Protein AF-A0Q382-F1 (afdb_monomer_lite)

Foldseek 3Di:
DPDLVRVLVVLVVVLVVLVVVLCVVVNPVSVVDPVSVVVSVVSVVVSVCSVVVVD

Sequence (55 aa):
MADRETMILLKEEELKEFLESMKYQYGQNYMDYEEVRGRVEFMENVIKLLKEGKI

Structure (mmCIF, N/CA/C/O backbone):
data_AF-A0Q382-F1
#
_entry.id   AF-A0Q382-F1
#
loop_
_atom_site.group_PDB
_atom_site.id
_atom_site.type_symbol
_atom_site.label_atom_id
_atom_site.label_alt_id
_atom_site.label_comp_id
_atom_site.label_asym_id
_atom_site.label_entity_id
_atom_site.label_seq_id
_atom_site.pdbx_PDB_ins_code
_atom_site.Cartn_x
_atom_site.Cartn_y
_atom_site.Cartn_z
_atom_site.occupancy
_atom_site.B_iso_or_equiv
_atom_site.auth_seq_id
_atom_site.auth_comp_id
_atom_site.auth_asym_id
_atom_site.auth_atom_id
_atom_site.pdbx_PDB_model_num
ATOM 1 N N . MET A 1 1 ? -5.116 -6.623 21.248 1.00 55.62 1 MET A N 1
ATOM 2 C CA . MET A 1 1 ? -5.581 -6.393 19.866 1.00 55.62 1 MET A CA 1
ATOM 3 C C . MET A 1 1 ? -5.257 -4.949 19.552 1.00 55.62 1 MET A C 1
ATOM 5 O O . MET A 1 1 ? -5.570 -4.116 20.393 1.00 55.62 1 MET A O 1
ATOM 9 N N . ALA A 1 2 ? -4.547 -4.666 18.459 1.00 66.06 2 ALA A N 1
ATOM 10 C CA . ALA A 1 2 ? -4.363 -3.279 18.041 1.00 66.06 2 ALA A CA 1
ATOM 11 C C . ALA A 1 2 ? -5.746 -2.674 17.776 1.00 66.06 2 ALA A C 1
ATOM 13 O O . ALA A 1 2 ? -6.627 -3.358 17.250 1.00 66.06 2 ALA A O 1
ATOM 14 N N . ASP A 1 3 ? -5.943 -1.433 18.204 1.00 88.12 3 ASP A N 1
ATOM 15 C CA . ASP A 1 3 ? -7.146 -0.679 17.884 1.00 88.12 3 ASP A CA 1
ATOM 16 C C . ASP A 1 3 ? -7.321 -0.596 16.348 1.00 88.12 3 ASP A C 1
ATOM 18 O O . ASP A 1 3 ? -6.345 -0.606 15.593 1.00 88.12 3 ASP A O 1
ATOM 22 N N . ARG A 1 4 ? -8.569 -0.585 15.864 1.00 88.81 4 ARG A N 1
ATOM 23 C CA . ARG A 1 4 ? -8.860 -0.616 14.421 1.00 88.81 4 ARG A CA 1
ATOM 24 C C . ARG A 1 4 ? -8.300 0.614 13.711 1.00 88.81 4 ARG A C 1
ATOM 26 O O . ARG A 1 4 ? -7.818 0.482 12.589 1.00 88.81 4 ARG A O 1
ATOM 33 N N . GLU A 1 5 ? -8.326 1.772 14.361 1.00 92.88 5 GLU A N 1
ATOM 34 C CA . GLU A 1 5 ? -7.743 3.002 13.827 1.00 92.88 5 GLU A CA 1
ATOM 35 C C . GLU A 1 5 ? -6.224 2.862 13.697 1.00 92.88 5 GLU A C 1
ATOM 37 O O . GLU A 1 5 ? -5.661 3.144 12.641 1.00 92.88 5 GLU A O 1
ATOM 42 N N . THR A 1 6 ? -5.576 2.276 14.708 1.00 94.88 6 THR A N 1
ATOM 43 C CA . THR A 1 6 ? -4.149 1.917 14.646 1.00 94.88 6 THR A CA 1
ATOM 44 C C . THR A 1 6 ? -3.846 0.976 13.475 1.00 94.88 6 THR A C 1
ATOM 46 O O . THR A 1 6 ? -2.867 1.176 12.761 1.00 94.88 6 THR A O 1
ATOM 49 N N . MET A 1 7 ? -4.681 -0.041 13.238 1.00 94.38 7 MET A N 1
ATOM 50 C CA . MET A 1 7 ? -4.484 -0.966 12.114 1.00 94.38 7 MET A CA 1
ATOM 51 C C . MET A 1 7 ? -4.623 -0.276 10.756 1.00 94.38 7 MET A C 1
ATOM 53 O O . MET A 1 7 ? -3.851 -0.574 9.849 1.00 94.38 7 MET A O 1
ATOM 57 N N . ILE A 1 8 ? -5.580 0.644 10.611 1.00 96.50 8 ILE A N 1
ATOM 58 C CA . ILE A 1 8 ? -5.749 1.429 9.383 1.00 96.50 8 ILE A CA 1
ATOM 59 C C . ILE A 1 8 ? -4.496 2.269 9.126 1.00 96.50 8 ILE A C 1
ATOM 61 O O . ILE A 1 8 ? -3.951 2.196 8.028 1.00 96.50 8 ILE A O 1
ATOM 65 N N . LEU A 1 9 ? -4.008 2.989 10.142 1.00 97.12 9 LEU A N 1
ATOM 66 C CA . LEU A 1 9 ? -2.813 3.829 10.029 1.00 97.12 9 LEU A CA 1
ATOM 67 C C . LEU A 1 9 ? -1.578 3.017 9.623 1.00 97.12 9 LEU A C 1
ATOM 69 O O . LEU A 1 9 ? -0.873 3.401 8.695 1.00 97.12 9 LEU A O 1
ATOM 73 N N . LEU A 1 10 ? -1.363 1.858 10.251 1.00 97.19 10 LEU A N 1
ATOM 74 C CA . LEU A 1 10 ? -0.255 0.967 9.895 1.00 97.19 10 LEU A CA 1
ATOM 75 C C . LEU A 1 10 ? -0.361 0.470 8.448 1.00 97.19 10 LEU A C 1
ATOM 77 O O . LEU A 1 10 ? 0.641 0.405 7.745 1.00 97.19 10 LEU A O 1
ATOM 81 N N . LYS A 1 11 ? -1.565 0.133 7.969 1.00 97.56 11 LYS A N 1
ATOM 82 C CA . LYS A 1 11 ? -1.749 -0.310 6.578 1.00 97.56 11 LYS A CA 1
ATOM 83 C C . LYS A 1 11 ? -1.558 0.809 5.560 1.00 97.56 11 LYS A C 1
ATOM 85 O O . LYS A 1 11 ? -1.045 0.547 4.474 1.00 97.56 11 LYS A O 1
ATOM 90 N N . GLU A 1 12 ? -1.938 2.035 5.897 1.00 98.00 12 GLU A N 1
ATOM 91 C CA . GLU A 1 12 ? -1.659 3.207 5.064 1.00 98.00 12 GLU A CA 1
ATOM 92 C C . GLU A 1 12 ? -0.155 3.507 4.994 1.00 98.00 12 GLU A C 1
ATOM 94 O O . GLU A 1 12 ? 0.358 3.804 3.913 1.00 98.00 12 GLU A O 1
ATOM 99 N N . GLU A 1 13 ? 0.562 3.367 6.112 1.00 98.25 13 GLU A N 1
ATOM 100 C CA . GLU A 1 13 ? 2.022 3.492 6.161 1.00 98.25 13 GLU A CA 1
ATOM 101 C C . GLU A 1 13 ? 2.708 2.405 5.323 1.00 98.25 13 GLU A C 1
ATOM 103 O O . GLU A 1 13 ? 3.506 2.732 4.445 1.00 98.25 13 GLU A O 1
ATOM 108 N N . GLU A 1 14 ? 2.313 1.136 5.483 1.00 98.00 14 GLU A N 1
ATOM 109 C CA . GLU A 1 14 ? 2.813 0.021 4.665 1.00 98.00 14 GLU A CA 1
ATOM 110 C C . GLU A 1 14 ? 2.617 0.278 3.158 1.00 98.00 14 GLU A C 1
ATOM 112 O O . GLU A 1 14 ? 3.509 -0.002 2.354 1.00 98.00 14 GLU A O 1
ATOM 117 N N . LEU A 1 15 ? 1.454 0.806 2.748 1.00 98.44 15 LEU A N 1
ATOM 118 C CA . LEU A 1 15 ? 1.188 1.133 1.342 1.00 98.44 15 LEU A CA 1
ATOM 119 C C . LEU A 1 15 ? 2.139 2.223 0.843 1.00 98.44 15 LEU A C 1
ATOM 121 O O . LEU A 1 15 ? 2.681 2.117 -0.258 1.00 98.44 15 LEU A O 1
ATOM 125 N N . LYS A 1 16 ? 2.370 3.259 1.650 1.00 98.44 16 LYS A N 1
ATOM 126 C CA . LYS A 1 16 ? 3.277 4.347 1.290 1.00 98.44 16 LYS A CA 1
ATOM 127 C C . LYS A 1 16 ? 4.716 3.851 1.131 1.00 98.44 16 LYS A C 1
ATOM 129 O O . LYS A 1 16 ? 5.342 4.148 0.115 1.00 98.44 16 LYS A O 1
ATOM 134 N N . GLU A 1 17 ? 5.213 3.065 2.082 1.00 98.38 17 GLU A N 1
ATOM 135 C CA . GLU A 1 17 ? 6.556 2.475 2.018 1.00 98.38 17 GLU A CA 1
ATOM 136 C C . GLU A 1 17 ? 6.721 1.562 0.799 1.00 98.38 17 GLU A C 1
ATOM 138 O O . GLU A 1 17 ? 7.756 1.584 0.123 1.00 98.38 17 GLU A O 1
ATOM 143 N N . PHE A 1 18 ? 5.683 0.789 0.472 1.00 98.12 18 PHE A N 1
ATOM 144 C CA . PHE A 1 18 ? 5.673 -0.044 -0.722 1.00 98.12 18 PHE A CA 1
ATOM 145 C C . PHE A 1 18 ? 5.792 0.803 -1.996 1.00 98.12 18 PHE A C 1
ATOM 147 O O . PHE A 1 18 ? 6.662 0.534 -2.823 1.00 98.12 18 PHE A O 1
ATOM 154 N N . LEU A 1 19 ? 4.982 1.856 -2.145 1.00 98.19 19 LEU A N 1
ATOM 155 C CA . LEU A 1 19 ? 5.034 2.751 -3.307 1.00 98.19 19 LEU A CA 1
ATOM 156 C C . LEU A 1 19 ? 6.402 3.436 -3.445 1.00 98.19 19 LEU A C 1
ATOM 158 O O . LEU A 1 19 ? 6.943 3.517 -4.549 1.00 98.19 19 LEU A O 1
ATOM 162 N N . GLU A 1 20 ? 6.988 3.897 -2.337 1.00 98.06 20 GLU A N 1
ATOM 163 C CA . GLU A 1 20 ? 8.328 4.493 -2.330 1.00 98.06 20 GLU A CA 1
ATOM 164 C C . GLU A 1 20 ? 9.400 3.480 -2.753 1.00 98.06 20 GLU A C 1
ATOM 166 O O . GLU A 1 20 ? 10.255 3.795 -3.587 1.00 98.06 20 GLU A O 1
ATOM 171 N N . SER A 1 21 ? 9.305 2.243 -2.265 1.00 97.94 21 SER A N 1
ATOM 172 C CA . SER A 1 21 ? 10.214 1.153 -2.635 1.00 97.94 21 SER A CA 1
ATOM 173 C C . SER A 1 21 ? 10.094 0.781 -4.114 1.00 97.94 21 SER A C 1
ATOM 175 O O . SER A 1 21 ? 11.104 0.627 -4.801 1.00 97.94 21 SER A O 1
ATOM 177 N N . MET A 1 22 ? 8.870 0.690 -4.642 1.00 98.00 22 MET A N 1
ATOM 178 C CA . MET A 1 22 ? 8.634 0.386 -6.057 1.00 98.00 22 MET A CA 1
ATOM 179 C C . MET A 1 22 ? 9.118 1.514 -6.962 1.00 98.00 22 MET A C 1
ATOM 181 O O . MET A 1 22 ? 9.748 1.254 -7.986 1.00 98.00 22 MET A O 1
ATOM 185 N N . LYS A 1 23 ? 8.912 2.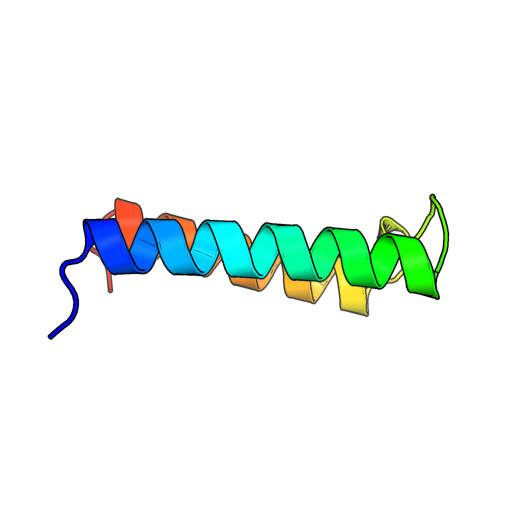769 -6.556 1.00 97.56 23 LYS A N 1
ATOM 186 C CA . LYS A 1 23 ? 9.452 3.936 -7.255 1.00 97.56 23 LYS A CA 1
ATOM 187 C C . LYS A 1 23 ? 10.983 3.946 -7.267 1.00 97.56 23 LYS A C 1
ATOM 189 O O . LYS A 1 23 ? 11.575 4.333 -8.273 1.00 97.56 23 LYS A O 1
ATOM 194 N N . TYR A 1 24 ? 11.628 3.526 -6.177 1.00 97.50 24 TYR A N 1
ATOM 195 C CA . TYR A 1 24 ? 13.085 3.388 -6.115 1.00 97.50 24 TYR A CA 1
ATOM 196 C C . TYR A 1 24 ? 13.595 2.274 -7.041 1.00 97.50 24 TYR A C 1
ATOM 198 O O . TYR A 1 24 ? 14.561 2.479 -7.772 1.00 97.50 24 TYR A O 1
ATOM 206 N N . GLN A 1 25 ? 12.927 1.118 -7.048 1.00 95.94 25 GLN A N 1
ATOM 207 C CA . GLN A 1 25 ? 13.343 -0.058 -7.815 1.00 95.94 25 GLN A CA 1
ATOM 208 C C . GLN A 1 25 ? 13.080 0.070 -9.324 1.00 95.94 25 GLN A C 1
ATOM 210 O O . GLN A 1 25 ? 13.937 -0.288 -10.130 1.00 95.94 25 GLN A O 1
ATOM 215 N N . TYR A 1 26 ? 11.904 0.568 -9.709 1.00 95.56 26 TYR A N 1
ATOM 216 C CA . TYR A 1 26 ? 11.416 0.56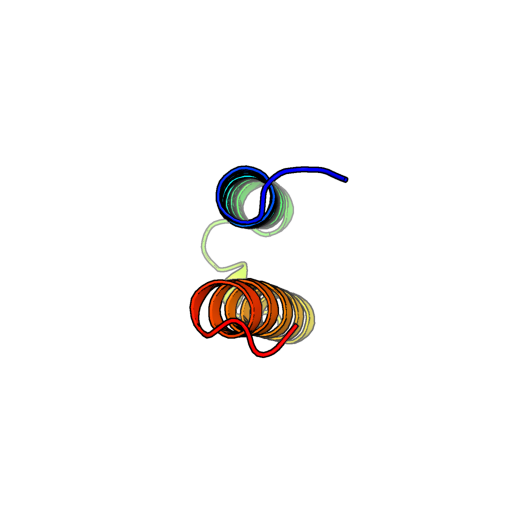4 -11.094 1.00 95.56 26 TYR A CA 1
ATOM 217 C C . TYR A 1 26 ? 11.317 1.965 -11.720 1.00 95.56 26 TYR A C 1
ATOM 219 O O . TYR A 1 26 ? 10.938 2.107 -12.884 1.00 95.56 26 TYR A O 1
ATOM 227 N N . GLY A 1 27 ? 11.670 3.015 -10.975 1.00 95.88 27 GLY A N 1
ATOM 228 C CA . GLY A 1 27 ? 11.590 4.401 -11.433 1.00 95.88 27 GLY A CA 1
ATOM 229 C C . GLY A 1 27 ? 10.164 4.957 -11.415 1.00 95.88 27 GLY A C 1
ATOM 230 O O . GLY A 1 27 ? 9.280 4.436 -10.746 1.00 95.88 27 GLY A O 1
ATOM 231 N N . GLN A 1 28 ? 9.916 6.049 -12.147 1.00 94.69 28 GLN A N 1
ATOM 232 C CA . GLN A 1 28 ? 8.611 6.738 -12.128 1.00 94.69 28 GLN A CA 1
ATOM 233 C C . GLN A 1 28 ? 7.468 5.90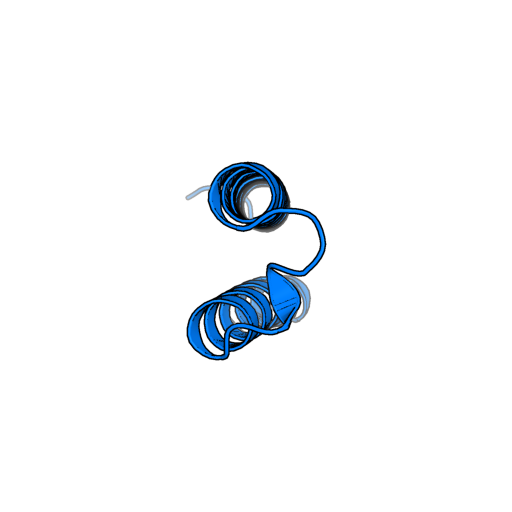8 -12.735 1.00 94.69 28 GLN A C 1
ATOM 235 O O . GLN A 1 28 ? 6.316 6.107 -12.366 1.00 94.69 28 GLN A O 1
ATOM 240 N N . ASN A 1 29 ? 7.793 4.955 -13.611 1.00 95.56 29 ASN A N 1
ATOM 241 C CA . ASN A 1 29 ? 6.828 4.119 -14.328 1.00 95.56 29 ASN A CA 1
ATOM 242 C C . ASN A 1 29 ? 6.528 2.803 -13.590 1.00 95.56 29 ASN A C 1
ATOM 244 O O . ASN A 1 29 ? 6.067 1.838 -14.187 1.00 95.56 29 ASN A O 1
ATOM 248 N N . TYR A 1 30 ? 6.803 2.732 -12.285 1.00 96.56 30 TYR A N 1
ATOM 249 C CA . TYR A 1 30 ? 6.596 1.525 -11.480 1.00 96.56 30 TYR A CA 1
ATOM 250 C C . TYR A 1 30 ? 5.144 1.003 -11.506 1.00 96.56 30 TYR A C 1
ATOM 252 O O . TYR A 1 30 ? 4.916 -0.180 -11.281 1.00 96.56 30 TYR A O 1
ATOM 260 N N . MET A 1 31 ? 4.168 1.856 -11.831 1.00 96.62 31 MET A N 1
ATOM 261 C CA . MET A 1 31 ? 2.759 1.479 -12.000 1.00 96.62 31 MET A CA 1
ATOM 262 C C . MET A 1 31 ? 2.435 0.843 -13.364 1.00 96.62 31 MET A C 1
ATOM 264 O O . MET A 1 31 ? 1.304 0.409 -13.564 1.00 96.62 31 MET A O 1
ATOM 268 N N . ASP A 1 32 ? 3.383 0.756 -14.300 1.00 97.75 32 ASP A N 1
ATOM 269 C CA . ASP A 1 32 ? 3.179 0.034 -15.566 1.00 97.75 32 ASP A CA 1
ATOM 270 C C . ASP A 1 32 ? 3.275 -1.489 -15.372 1.00 97.75 32 ASP A C 1
ATOM 272 O O . ASP A 1 32 ? 2.728 -2.260 -16.163 1.00 97.75 32 ASP A O 1
ATOM 276 N N . TYR A 1 33 ? 3.927 -1.921 -14.290 1.00 97.25 33 TYR A N 1
ATOM 277 C CA . TYR A 1 33 ? 4.096 -3.319 -13.914 1.00 97.25 33 TYR A CA 1
ATOM 278 C C . TYR A 1 33 ? 2.805 -3.861 -13.289 1.00 97.25 33 TYR A C 1
ATOM 280 O O . TYR A 1 33 ? 2.283 -3.324 -12.305 1.00 97.25 33 TYR A O 1
ATOM 288 N N . GLU A 1 34 ? 2.266 -4.931 -13.8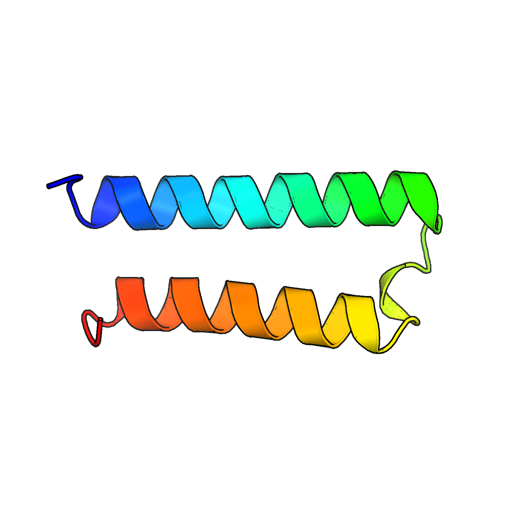72 1.00 97.44 34 GLU A N 1
ATOM 289 C CA . GLU A 1 34 ? 0.992 -5.525 -13.458 1.00 97.44 34 GLU A CA 1
ATOM 290 C C . GLU A 1 34 ? 1.043 -6.028 -12.013 1.00 97.44 34 GLU A C 1
ATOM 292 O O . GLU A 1 34 ? 0.116 -5.788 -11.240 1.00 97.44 34 GLU A O 1
ATOM 297 N N . GLU A 1 35 ? 2.161 -6.634 -11.619 1.00 95.94 35 GLU A N 1
ATOM 298 C CA . GLU A 1 35 ? 2.403 -7.124 -10.268 1.00 95.94 35 GLU A CA 1
ATOM 299 C C . GLU A 1 35 ? 2.388 -6.001 -9.225 1.00 95.94 35 GLU A C 1
ATOM 301 O O . GLU A 1 35 ? 1.878 -6.184 -8.116 1.00 95.94 35 GLU A O 1
ATOM 306 N N . VAL A 1 36 ? 2.889 -4.818 -9.589 1.00 97.25 36 VAL A N 1
ATOM 307 C CA . VAL A 1 36 ? 2.910 -3.658 -8.698 1.00 97.25 36 VAL A CA 1
ATOM 308 C C . VAL A 1 36 ? 1.502 -3.106 -8.535 1.00 97.25 36 VAL A C 1
ATOM 310 O O . VAL A 1 36 ? 1.050 -2.924 -7.405 1.00 97.25 36 VAL A O 1
ATOM 313 N N . ARG A 1 37 ? 0.765 -2.925 -9.638 1.00 98.06 37 ARG A N 1
ATOM 314 C CA . ARG A 1 37 ? -0.638 -2.483 -9.586 1.00 98.06 37 ARG A CA 1
ATOM 315 C C . ARG A 1 37 ? -1.516 -3.436 -8.789 1.00 98.06 37 ARG A C 1
ATOM 317 O O . ARG A 1 37 ? -2.249 -2.983 -7.917 1.00 98.06 37 ARG A O 1
ATOM 324 N N . GLY A 1 38 ? -1.405 -4.740 -9.042 1.00 98.31 38 GLY A N 1
ATOM 325 C CA . GLY A 1 38 ? -2.190 -5.746 -8.329 1.00 98.31 38 GLY A CA 1
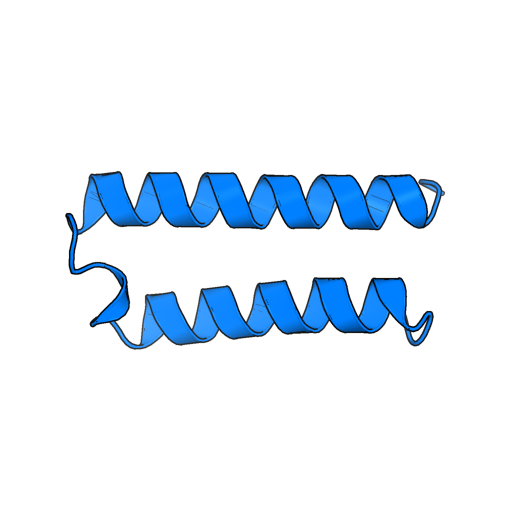ATOM 326 C C . GLY A 1 38 ? -1.908 -5.735 -6.827 1.00 98.31 38 GLY A C 1
ATOM 327 O O . GLY A 1 38 ? -2.822 -5.884 -6.013 1.00 98.31 38 GLY A O 1
ATOM 328 N N . ARG A 1 39 ? -0.652 -5.491 -6.429 1.00 98.00 39 ARG A N 1
ATOM 329 C CA . ARG A 1 39 ? -0.299 -5.363 -5.014 1.00 98.00 39 ARG A CA 1
ATOM 330 C C . ARG A 1 39 ? -0.858 -4.087 -4.381 1.00 98.00 39 ARG A C 1
ATOM 332 O O . ARG A 1 39 ? -1.376 -4.172 -3.269 1.00 98.00 39 ARG A O 1
ATOM 339 N N . VAL A 1 40 ? -0.776 -2.947 -5.070 1.00 98.31 40 VAL A N 1
ATOM 340 C CA . VAL A 1 40 ? -1.364 -1.676 -4.611 1.00 98.31 40 VAL A CA 1
ATOM 341 C C . VAL A 1 40 ? -2.868 -1.832 -4.411 1.00 98.31 40 VAL A C 1
ATOM 343 O O . VAL A 1 40 ? -3.362 -1.570 -3.318 1.00 98.31 40 VAL A O 1
ATOM 346 N N . GLU A 1 41 ? -3.575 -2.358 -5.411 1.00 98.38 41 GLU A N 1
ATOM 347 C CA . GLU A 1 41 ? -5.025 -2.561 -5.353 1.00 98.38 41 GLU A CA 1
ATOM 348 C C . GLU A 1 41 ? -5.425 -3.483 -4.192 1.00 98.38 41 GLU A C 1
ATOM 350 O O . GLU A 1 41 ? -6.386 -3.217 -3.468 1.00 98.38 41 GLU A O 1
ATOM 355 N N . PHE A 1 42 ? -4.668 -4.560 -3.961 1.00 98.12 42 PHE A N 1
ATOM 356 C CA . PHE A 1 42 ? -4.895 -5.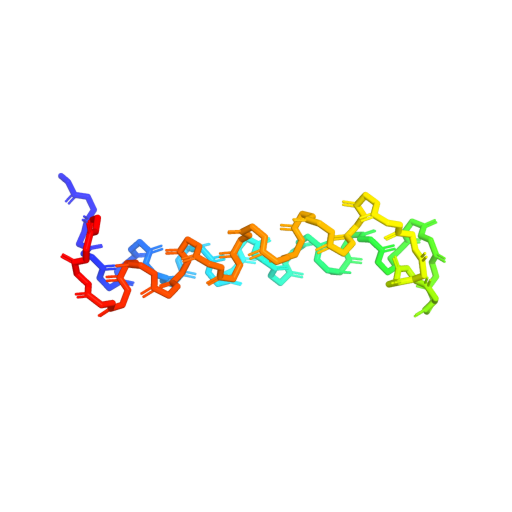430 -2.810 1.00 98.12 42 PHE A CA 1
ATOM 357 C C . PHE A 1 42 ? -4.780 -4.664 -1.484 1.00 98.12 42 PHE A C 1
ATOM 359 O O . PHE A 1 42 ? -5.653 -4.788 -0.623 1.00 98.12 42 PHE A O 1
ATOM 366 N N . MET A 1 43 ? -3.725 -3.865 -1.310 1.00 98.25 43 MET A N 1
ATOM 367 C CA . MET A 1 43 ? -3.496 -3.106 -0.077 1.00 98.25 43 MET A CA 1
ATOM 368 C C . MET A 1 43 ? -4.568 -2.030 0.139 1.00 98.25 43 MET A C 1
ATOM 370 O O . MET A 1 43 ? -5.101 -1.914 1.243 1.00 98.25 43 MET A O 1
ATOM 374 N N . GLU A 1 44 ? -4.957 -1.311 -0.915 1.00 98.31 44 GLU A N 1
ATOM 375 C CA . GLU A 1 44 ? -6.054 -0.337 -0.878 1.00 98.31 44 GLU A CA 1
ATOM 376 C C . GLU A 1 44 ? -7.386 -0.991 -0.492 1.00 98.31 44 GLU A C 1
ATOM 378 O O . GLU A 1 44 ? -8.124 -0.467 0.349 1.00 98.31 44 GLU A O 1
ATOM 383 N N . ASN A 1 45 ? -7.677 -2.175 -1.037 1.00 98.25 45 ASN A N 1
ATOM 384 C CA . ASN A 1 45 ? -8.879 -2.930 -0.695 1.00 98.25 45 ASN A CA 1
ATOM 385 C C . ASN A 1 45 ? -8.881 -3.390 0.768 1.00 98.25 45 ASN A C 1
ATOM 387 O O . ASN A 1 45 ? -9.916 -3.306 1.430 1.00 98.25 45 ASN A O 1
ATOM 391 N N . VAL A 1 46 ? -7.739 -3.822 1.309 1.00 96.81 46 VAL A N 1
ATOM 392 C CA . VAL A 1 46 ? -7.621 -4.169 2.736 1.00 96.81 46 VAL A CA 1
ATOM 393 C C . VAL A 1 46 ? -7.898 -2.949 3.618 1.00 96.81 46 VAL A C 1
ATOM 395 O O . VAL A 1 46 ? -8.709 -3.038 4.542 1.00 96.81 46 VAL A O 1
ATOM 398 N N . ILE A 1 47 ? -7.288 -1.799 3.314 1.00 97.50 47 ILE A N 1
ATOM 399 C CA . ILE A 1 47 ? -7.521 -0.541 4.045 1.00 97.50 47 ILE A CA 1
ATOM 400 C C . ILE A 1 47 ? -9.005 -0.161 3.993 1.00 97.50 47 ILE A C 1
ATOM 402 O O . ILE A 1 47 ? -9.598 0.200 5.012 1.00 97.50 47 ILE A O 1
ATOM 406 N N . LYS A 1 48 ? -9.631 -0.282 2.819 1.00 97.50 48 LYS A N 1
ATOM 407 C CA . LYS A 1 48 ? -11.059 -0.015 2.637 1.00 97.50 48 LYS A CA 1
ATOM 408 C C . LYS A 1 48 ? -11.928 -0.930 3.499 1.00 97.50 48 LYS A C 1
ATOM 410 O O . LYS A 1 48 ? -12.814 -0.440 4.193 1.00 97.50 48 LYS A O 1
ATOM 415 N N . LEU A 1 49 ? -11.668 -2.237 3.501 1.00 96.88 49 LEU A N 1
ATOM 416 C CA . LEU A 1 49 ? -12.433 -3.196 4.304 1.00 96.88 49 LEU A CA 1
ATOM 417 C C . LEU A 1 49 ? -12.288 -2.937 5.811 1.00 96.88 49 LEU A C 1
ATOM 419 O O . LEU A 1 49 ? -13.279 -3.050 6.536 1.00 96.88 49 LEU A O 1
ATOM 423 N N . LEU A 1 50 ? -11.097 -2.533 6.271 1.00 95.12 50 LEU A N 1
ATOM 424 C CA . LEU A 1 50 ? -10.862 -2.119 7.660 1.00 95.12 50 LEU A CA 1
ATOM 425 C C . LEU A 1 50 ? -11.675 -0.870 8.025 1.00 95.12 50 LEU A C 1
ATOM 427 O O . LEU A 1 50 ? -12.326 -0.847 9.069 1.00 95.12 50 LEU A O 1
ATOM 431 N N . LYS A 1 51 ? -11.694 0.146 7.150 1.00 95.00 51 LYS A N 1
ATOM 432 C CA . LYS A 1 51 ? -12.491 1.374 7.334 1.00 95.00 51 LYS A CA 1
ATOM 433 C C . LYS A 1 51 ? -13.995 1.099 7.352 1.00 95.00 51 LYS A C 1
ATOM 435 O O . LYS A 1 51 ? -14.719 1.692 8.143 1.00 95.00 51 LYS A O 1
ATOM 440 N N . GLU A 1 52 ? -14.465 0.177 6.514 1.00 96.19 52 GLU A N 1
ATOM 441 C CA . GLU A 1 52 ? -15.871 -0.251 6.464 1.00 96.19 52 GLU A CA 1
ATOM 442 C C . GLU A 1 52 ? -16.256 -1.194 7.618 1.00 96.19 52 GLU A C 1
ATOM 444 O O . GLU A 1 52 ? -17.426 -1.544 7.770 1.00 96.19 52 GLU A O 1
ATOM 449 N N . GLY A 1 53 ? -15.282 -1.630 8.421 1.00 90.69 53 GLY A N 1
ATOM 450 C CA . GLY A 1 53 ? -15.484 -2.565 9.520 1.00 90.69 53 GLY A CA 1
ATOM 451 C C . GLY A 1 53 ? -15.933 -3.959 9.087 1.00 90.69 53 GLY A C 1
ATOM 452 O O . GLY A 1 53 ? -16.531 -4.678 9.888 1.00 90.69 53 GLY A O 1
ATOM 453 N N . LYS A 1 54 ? -15.659 -4.325 7.830 1.00 84.19 54 LYS A N 1
ATOM 454 C CA . LYS A 1 54 ? -15.991 -5.630 7.238 1.00 84.19 54 LYS A CA 1
ATOM 455 C C . LYS A 1 54 ? -14.958 -6.711 7.547 1.00 84.19 54 LYS A C 1
ATOM 457 O O . LYS A 1 54 ? -15.236 -7.881 7.292 1.00 84.19 54 LYS A O 1
ATOM 462 N N . ILE A 1 55 ? -13.806 -6.311 8.087 1.00 79.69 55 ILE A N 1
ATOM 463 C CA . ILE A 1 55 ? -12.764 -7.167 8.665 1.00 79.69 55 ILE A CA 1
ATOM 464 C C . ILE A 1 55 ? -12.204 -6.552 9.955 1.00 79.69 55 ILE A C 1
ATOM 466 O O . ILE A 1 55 ? -12.536 -5.379 10.281 1.00 79.69 55 ILE A O 1
#

Radius of gyration: 12.58 Å; chains: 1; bounding box: 29×14×35 Å

pLDDT: mean 94.8, std 7.55, range [55.62, 98.44]

Secondary structure (DSSP, 8-state):
---HHHHHHHHHHHHHHHHHHHHHHH-TTGGGSHHHHHHHHHHHHHHHHHHTT--

Organism: Clostridium novyi (strain NT) (NCBI:txid386415)